Protein AF-A0A2N1MIZ6-F1 (afdb_monomer_lite)

Foldseek 3Di:
DPPDDAQEDWAQDPVDNDIPVVVVVSQVVCVVVNYHYDYPVVVDDPVVVVVVVVD

Organism: NCBI:txid588596

Radius of gyration: 14.93 Å; chains: 1; bounding box: 41×23×40 Å

Structure (mmCIF, N/CA/C/O backbone):
data_AF-A0A2N1MIZ6-F1
#
_entry.id   AF-A0A2N1MIZ6-F1
#
loop_
_atom_site.group_PDB
_atom_site.id
_atom_site.type_symbol
_atom_site.label_atom_id
_atom_site.label_alt_id
_atom_site.label_comp_id
_atom_site.label_asym_id
_atom_site.label_entity_id
_atom_site.label_seq_id
_atom_site.pdbx_PDB_ins_code
_atom_site.Cartn_x
_atom_site.Cartn_y
_atom_site.Cartn_z
_atom_site.occupancy
_atom_site.B_iso_or_equiv
_atom_site.auth_seq_id
_atom_site.auth_comp_id
_atom_site.auth_asym_id
_atom_site.auth_atom_id
_atom_site.pdbx_PDB_model_num
ATOM 1 N N . MET A 1 1 ? -28.337 4.272 -6.065 1.00 50.84 1 MET A N 1
ATOM 2 C CA . MET A 1 1 ? -27.250 4.320 -7.074 1.00 50.84 1 MET A CA 1
ATOM 3 C C . MET A 1 1 ? -26.025 3.612 -6.509 1.00 50.84 1 MET A C 1
ATOM 5 O O . MET A 1 1 ?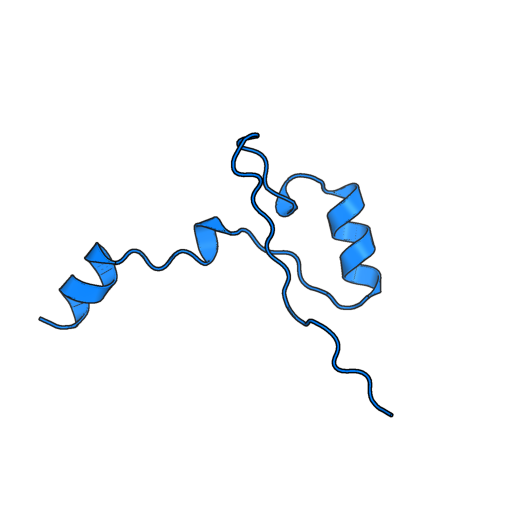 -25.558 4.019 -5.451 1.00 50.84 1 MET A O 1
A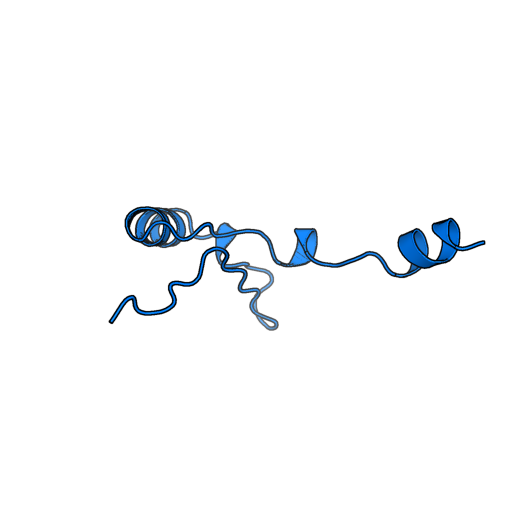TOM 9 N N . LYS A 1 2 ? -25.520 2.542 -7.143 1.00 61.03 2 LYS A N 1
ATOM 10 C CA . LYS A 1 2 ? -24.261 1.907 -6.711 1.00 61.03 2 LYS A CA 1
ATOM 11 C C . LYS A 1 2 ? -23.124 2.906 -6.954 1.00 61.03 2 LYS A C 1
ATOM 13 O O . LYS A 1 2 ? -22.672 3.052 -8.085 1.00 61.03 2 LYS A O 1
ATOM 18 N N . LYS A 1 3 ? -22.716 3.654 -5.922 1.00 74.75 3 LYS A N 1
ATOM 19 C CA . LYS A 1 3 ? -21.564 4.562 -6.008 1.00 74.75 3 LYS A CA 1
ATOM 20 C 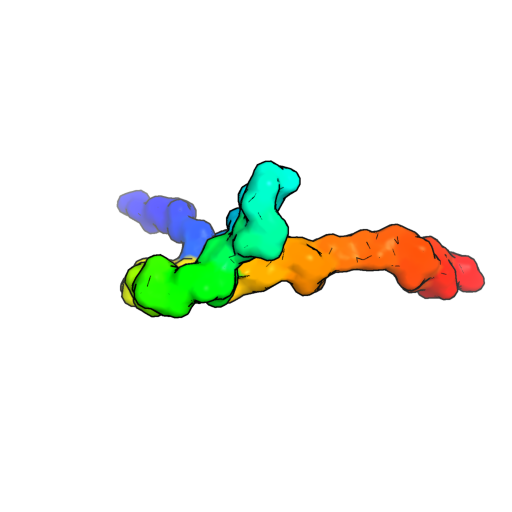C . LYS A 1 3 ? -20.353 3.730 -6.439 1.00 74.75 3 LYS A C 1
ATOM 22 O O . LYS A 1 3 ? -20.081 2.701 -5.819 1.00 74.75 3 LYS A O 1
ATOM 27 N N . LYS A 1 4 ? -19.652 4.143 -7.503 1.00 74.00 4 LYS A N 1
ATOM 28 C CA . LYS A 1 4 ? -18.360 3.542 -7.866 1.00 74.00 4 LYS A CA 1
ATOM 29 C C . LYS A 1 4 ? -17.454 3.648 -6.637 1.00 74.00 4 LYS A C 1
ATOM 31 O O . LYS A 1 4 ? -17.155 4.751 -6.191 1.00 74.00 4 LYS A O 1
ATOM 36 N N . ARG A 1 5 ? -17.077 2.504 -6.066 1.00 79.25 5 ARG A N 1
ATOM 37 C CA . ARG A 1 5 ? -16.096 2.417 -4.982 1.00 79.25 5 ARG A CA 1
ATOM 38 C C . ARG A 1 5 ? -14.738 2.092 -5.583 1.00 79.25 5 ARG A C 1
ATOM 40 O O . ARG A 1 5 ? -14.637 1.261 -6.483 1.00 79.25 5 ARG A O 1
ATOM 47 N N . VAL A 1 6 ? -13.711 2.762 -5.080 1.00 88.06 6 VAL A N 1
ATOM 48 C CA . VAL A 1 6 ? -12.320 2.450 -5.403 1.00 88.06 6 VAL A CA 1
ATOM 49 C C . VAL A 1 6 ? -12.005 1.056 -4.860 1.00 88.06 6 VAL A C 1
ATOM 51 O O . VAL A 1 6 ? -12.381 0.739 -3.737 1.00 88.06 6 VAL A O 1
ATOM 54 N N . LYS A 1 7 ? -11.349 0.213 -5.662 1.00 91.56 7 LYS A N 1
ATOM 55 C CA . LYS A 1 7 ? -10.936 -1.139 -5.247 1.00 91.56 7 LYS A CA 1
ATOM 56 C C . LYS A 1 7 ? -9.490 -1.175 -4.741 1.00 91.56 7 LYS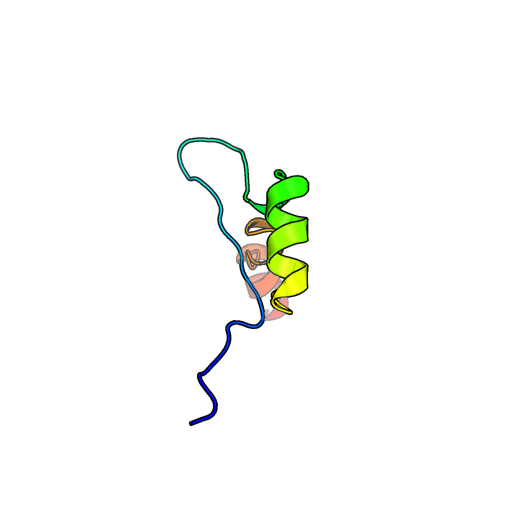 A C 1
ATOM 58 O O . LYS A 1 7 ? -9.187 -1.924 -3.818 1.00 91.56 7 LYS A O 1
ATOM 63 N N . TYR A 1 8 ? -8.623 -0.346 -5.324 1.00 94.06 8 TYR A N 1
ATOM 64 C CA . TYR A 1 8 ? -7.193 -0.287 -5.022 1.00 94.06 8 TYR A CA 1
ATOM 65 C C . TYR A 1 8 ? -6.747 1.159 -4.823 1.00 94.06 8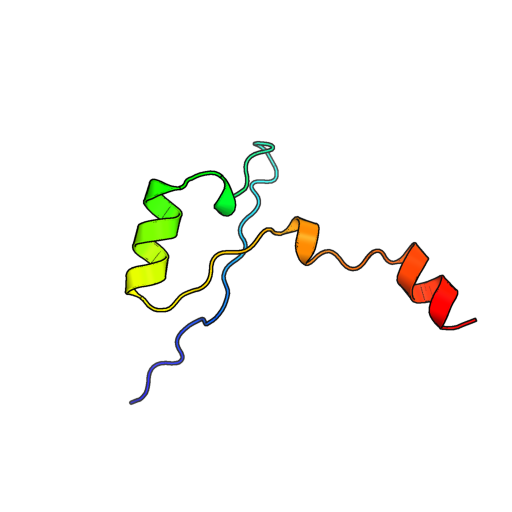 TYR A C 1
ATOM 67 O O . TYR A 1 8 ? -7.164 2.034 -5.582 1.00 94.06 8 TYR A O 1
ATOM 75 N N . LEU A 1 9 ? -5.897 1.398 -3.828 1.00 93.25 9 LEU A N 1
ATOM 76 C CA . LEU A 1 9 ? -5.348 2.712 -3.507 1.00 93.25 9 LEU A CA 1
ATOM 77 C C . LEU A 1 9 ? -3.828 2.613 -3.344 1.00 93.25 9 LEU A C 1
ATOM 79 O O . LEU A 1 9 ? -3.340 1.769 -2.599 1.00 93.25 9 LEU A O 1
ATOM 83 N N . ALA A 1 10 ? -3.084 3.485 -4.017 1.00 93.38 10 ALA A N 1
ATOM 84 C CA . ALA A 1 10 ? -1.642 3.621 -3.846 1.00 93.38 10 ALA A CA 1
ATOM 85 C C . ALA A 1 10 ? -1.307 5.108 -3.761 1.00 93.38 10 ALA A C 1
ATOM 87 O O . ALA A 1 10 ? -1.660 5.875 -4.655 1.00 93.38 10 ALA A O 1
ATOM 88 N N . ILE A 1 11 ? -0.659 5.515 -2.672 1.00 91.19 11 ILE A N 1
ATOM 89 C CA . ILE A 1 11 ? -0.241 6.900 -2.453 1.00 91.19 11 ILE A CA 1
ATOM 90 C C . ILE A 1 11 ? 1.214 6.878 -2.006 1.00 91.19 11 ILE A C 1
ATOM 92 O O . ILE A 1 11 ? 1.550 6.298 -0.971 1.00 91.19 11 ILE A O 1
ATOM 96 N N . LYS A 1 12 ? 2.061 7.538 -2.791 1.00 89.56 12 LYS A N 1
ATOM 97 C CA . LYS A 1 12 ? 3.464 7.787 -2.485 1.00 89.56 12 LYS A CA 1
ATOM 98 C C . LYS A 1 12 ? 3.658 9.284 -2.360 1.00 89.56 12 LYS A C 1
ATOM 100 O O . LYS A 1 12 ? 3.329 10.028 -3.281 1.00 89.56 12 LYS A O 1
ATOM 105 N N . ASN A 1 13 ? 4.160 9.722 -1.214 1.00 83.94 13 ASN A N 1
ATOM 106 C CA . ASN A 1 13 ? 4.550 11.110 -1.058 1.00 83.94 13 ASN A CA 1
ATOM 107 C C . ASN A 1 13 ? 5.865 11.320 -1.830 1.00 83.94 13 ASN A C 1
ATOM 109 O O . ASN A 1 13 ? 6.803 10.541 -1.689 1.00 83.94 13 ASN A O 1
ATOM 113 N N . SER A 1 14 ? 5.933 12.338 -2.688 1.00 76.69 14 SER A N 1
ATOM 114 C CA . SER A 1 14 ? 7.158 12.663 -3.432 1.00 76.69 14 SER A CA 1
ATOM 115 C C . SER A 1 14 ? 8.259 13.218 -2.529 1.00 76.69 14 SER A C 1
ATOM 117 O O . SER A 1 14 ? 9.436 13.119 -2.856 1.00 76.69 14 SER A O 1
ATOM 119 N N . THR A 1 15 ? 7.872 13.817 -1.405 1.00 77.38 15 THR A N 1
ATOM 120 C CA . THR A 1 15 ? 8.747 14.598 -0.524 1.00 77.38 15 THR A CA 1
ATOM 121 C C . THR A 1 15 ? 9.208 13.794 0.689 1.00 77.38 15 THR A C 1
ATOM 123 O O . THR A 1 15 ? 10.292 14.014 1.217 1.00 77.38 15 THR A O 1
ATOM 126 N N . LEU A 1 16 ? 8.393 12.835 1.127 1.00 66.94 16 LEU A N 1
ATOM 127 C CA . LEU A 1 16 ? 8.727 11.881 2.176 1.00 66.94 16 LEU A CA 1
ATOM 128 C C . LEU A 1 16 ? 8.816 10.514 1.511 1.00 66.94 16 LEU A C 1
ATOM 130 O O . LEU A 1 16 ? 7.836 10.077 0.926 1.00 66.94 16 LEU A O 1
ATOM 134 N N . VAL A 1 17 ? 9.930 9.793 1.655 1.00 74.44 17 VAL A N 1
ATOM 135 C CA . VAL A 1 17 ? 10.136 8.423 1.116 1.00 74.44 17 VAL A CA 1
ATOM 136 C C . VAL A 1 17 ? 9.136 7.392 1.705 1.00 74.44 17 VAL A C 1
ATOM 138 O O . VAL A 1 17 ? 9.255 6.188 1.511 1.00 74.44 17 VAL A O 1
ATOM 141 N N . LYS A 1 18 ? 8.119 7.854 2.441 1.00 86.31 18 LYS A N 1
ATOM 142 C CA . LYS A 1 18 ? 7.028 7.071 3.001 1.00 86.31 18 LYS A CA 1
ATOM 143 C C . LYS A 1 18 ? 5.859 6.964 2.027 1.00 86.31 18 LYS A C 1
ATOM 145 O O . LYS A 1 18 ? 5.310 7.952 1.540 1.00 86.31 18 LYS A O 1
ATOM 150 N N . GLU A 1 19 ? 5.416 5.732 1.845 1.00 91.75 19 GLU A N 1
ATOM 151 C CA . GLU A 1 19 ? 4.168 5.401 1.170 1.00 91.75 19 GLU A CA 1
ATOM 152 C C . GLU A 1 19 ? 3.042 5.184 2.183 1.00 91.75 19 GLU A C 1
ATOM 154 O O . GLU A 1 19 ? 3.294 4.810 3.331 1.00 91.75 19 GLU A O 1
ATOM 159 N N . LEU A 1 20 ? 1.789 5.344 1.752 1.00 92.38 20 LEU A N 1
ATOM 160 C CA . LEU A 1 20 ? 0.614 5.077 2.588 1.00 92.38 20 LEU A CA 1
ATOM 161 C C . LEU A 1 20 ? 0.624 3.656 3.163 1.00 92.38 20 LEU A C 1
ATOM 163 O O . LEU A 1 20 ? 0.226 3.461 4.305 1.00 92.38 20 LEU A O 1
ATOM 167 N N . ILE A 1 21 ? 1.143 2.678 2.412 1.00 93.44 21 ILE A N 1
ATOM 168 C CA . ILE A 1 21 ? 1.244 1.286 2.870 1.00 93.44 21 ILE A CA 1
ATOM 169 C C . ILE A 1 21 ? 2.107 1.125 4.138 1.00 93.44 21 ILE A C 1
ATOM 171 O O . ILE A 1 21 ? 1.949 0.149 4.866 1.00 93.44 21 ILE A O 1
ATOM 175 N N . SER A 1 22 ? 2.986 2.090 4.438 1.00 92.56 22 SER A N 1
ATOM 176 C CA . SER A 1 22 ? 3.813 2.087 5.652 1.00 92.56 22 SER A CA 1
ATOM 177 C C . SER A 1 22 ? 3.069 2.533 6.922 1.00 92.56 22 SER A C 1
ATOM 179 O O . SER A 1 22 ? 3.594 2.354 8.021 1.00 92.56 22 SER A O 1
ATOM 181 N N . LEU A 1 23 ? 1.867 3.110 6.794 1.00 93.06 23 LEU A N 1
ATOM 182 C CA . LEU A 1 23 ? 1.027 3.579 7.904 1.00 93.06 23 LEU A CA 1
ATOM 183 C C . LEU A 1 23 ? -0.034 2.521 8.227 1.00 93.06 23 LEU A C 1
ATOM 185 O O . LEU A 1 23 ? -1.136 2.537 7.683 1.00 93.06 23 LEU A O 1
ATOM 189 N N . LYS A 1 24 ? 0.334 1.537 9.051 1.00 93.69 24 LYS A N 1
ATOM 190 C CA . LYS A 1 24 ? -0.448 0.304 9.244 1.00 93.69 24 LYS A CA 1
ATOM 191 C C . LYS A 1 24 ? -1.854 0.552 9.803 1.00 93.69 24 LYS A C 1
ATOM 193 O O . LYS A 1 24 ? -2.809 -0.042 9.318 1.00 93.69 24 LYS A O 1
ATOM 198 N N . ASP A 1 25 ? -1.960 1.455 10.765 1.00 96.50 25 ASP A N 1
ATOM 199 C CA . ASP A 1 25 ? -3.204 1.940 11.364 1.00 96.50 25 ASP A CA 1
ATOM 200 C C . ASP A 1 25 ? -4.155 2.532 10.314 1.00 96.50 25 ASP A C 1
ATOM 202 O 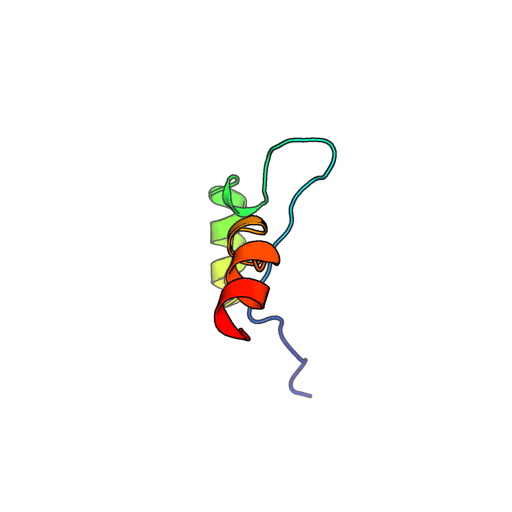O . ASP A 1 25 ? -5.309 2.120 10.206 1.00 96.50 25 ASP A O 1
ATOM 206 N N . VAL A 1 26 ? -3.639 3.420 9.464 1.00 94.25 26 VAL A N 1
ATOM 207 C CA . VAL A 1 26 ? -4.411 4.046 8.383 1.00 94.25 26 VAL A CA 1
ATOM 208 C C . VAL A 1 26 ? -4.806 3.016 7.317 1.00 94.25 26 VAL A C 1
ATOM 210 O O . VAL A 1 26 ? -5.929 3.016 6.814 1.00 94.25 26 VAL A O 1
ATOM 213 N N . VAL A 1 27 ? -3.899 2.101 6.966 1.00 95.12 27 VAL A N 1
ATOM 214 C CA . VAL A 1 27 ? -4.168 1.008 6.015 1.00 95.12 27 VAL A CA 1
ATOM 215 C C . VAL A 1 27 ? -5.292 0.100 6.512 1.00 95.12 27 VAL A C 1
ATOM 217 O O . VAL A 1 27 ? -6.127 -0.328 5.711 1.00 95.12 27 VAL A O 1
ATOM 220 N N . ASP A 1 28 ? -5.322 -0.202 7.807 1.00 96.19 28 ASP A N 1
ATOM 221 C CA . ASP A 1 28 ? -6.354 -1.045 8.405 1.00 96.19 28 ASP A CA 1
ATOM 222 C C . ASP A 1 28 ? -7.734 -0.371 8.368 1.00 96.19 28 ASP A C 1
ATOM 224 O O . ASP A 1 28 ? -8.727 -1.046 8.089 1.00 96.19 28 ASP A O 1
ATOM 228 N N . GLU A 1 29 ? -7.806 0.957 8.496 1.00 96.25 29 GLU A N 1
ATOM 229 C CA . GLU A 1 29 ? -9.049 1.712 8.299 1.00 96.25 29 GLU A CA 1
ATOM 230 C C . GLU A 1 29 ? -9.595 1.553 6.866 1.00 96.25 29 GLU A C 1
ATOM 232 O O . GLU A 1 29 ? -10.778 1.268 6.665 1.00 96.25 29 GLU A O 1
ATOM 237 N N . PHE A 1 30 ? -8.735 1.633 5.845 1.00 94.38 30 PHE A N 1
ATOM 238 C CA . PHE A 1 30 ? -9.147 1.442 4.447 1.00 94.38 30 PHE A CA 1
ATOM 239 C C . PHE A 1 30 ? -9.693 0.035 4.157 1.00 94.38 30 PHE A C 1
ATOM 241 O O . PHE A 1 30 ? -10.598 -0.116 3.324 1.00 94.38 30 PHE A O 1
ATOM 248 N N . LYS A 1 31 ? -9.210 -0.996 4.865 1.00 93.75 31 LYS A N 1
ATOM 249 C CA . LYS A 1 31 ? -9.724 -2.369 4.716 1.00 93.75 31 LYS A CA 1
ATOM 250 C C . LYS A 1 31 ? -11.193 -2.480 5.119 1.00 93.75 31 LYS A C 1
ATOM 252 O O . LYS A 1 31 ? -11.926 -3.223 4.467 1.00 93.75 31 LYS A O 1
ATOM 257 N N . LEU A 1 32 ? -11.651 -1.703 6.106 1.00 95.12 32 LEU A N 1
ATOM 258 C CA . LEU A 1 32 ? -13.063 -1.665 6.527 1.00 95.12 32 LEU A CA 1
ATOM 259 C C . LEU A 1 32 ? -13.991 -1.199 5.396 1.00 95.12 32 LEU A C 1
ATOM 261 O O . LEU A 1 32 ? -15.149 -1.606 5.309 1.00 95.12 32 LEU A O 1
ATOM 265 N N . TYR A 1 33 ? -13.466 -0.389 4.476 1.00 92.62 33 TYR A N 1
ATOM 266 C CA . TYR A 1 33 ? -14.186 0.085 3.295 1.00 92.62 33 TYR A CA 1
ATOM 267 C C . TYR A 1 33 ? -14.034 -0.829 2.073 1.00 92.62 33 TYR A C 1
ATOM 269 O O . TYR A 1 33 ? -14.514 -0.485 0.987 1.00 92.62 33 TYR A O 1
ATOM 277 N N . ASN A 1 34 ? -13.415 -2.001 2.246 1.00 93.19 34 ASN A N 1
ATOM 278 C CA . ASN A 1 34 ? -13.080 -2.947 1.185 1.00 93.19 34 ASN A CA 1
ATOM 279 C C . ASN A 1 34 ? -12.133 -2.346 0.125 1.00 93.19 34 ASN A C 1
ATOM 281 O O . ASN A 1 34 ? -12.207 -2.690 -1.057 1.00 93.19 34 ASN A O 1
ATOM 285 N N . ILE A 1 35 ? -11.265 -1.420 0.550 1.00 94.50 35 ILE A N 1
ATOM 286 C CA . ILE A 1 35 ? -10.235 -0.788 -0.278 1.00 94.50 35 ILE A CA 1
ATOM 287 C C . ILE A 1 35 ? -8.902 -1.465 0.031 1.00 94.50 35 ILE A C 1
ATOM 289 O O . ILE A 1 35 ? -8.451 -1.488 1.177 1.00 94.50 35 ILE A O 1
ATOM 293 N N . LYS A 1 36 ? -8.237 -1.999 -0.996 1.00 94.94 36 LYS A N 1
ATOM 294 C CA . LYS A 1 36 ? -6.891 -2.555 -0.847 1.00 94.94 36 LYS A CA 1
ATOM 295 C C . LYS A 1 36 ? -5.849 -1.459 -1.053 1.00 94.94 36 LYS A C 1
ATOM 297 O O . LYS A 1 36 ? -5.681 -0.974 -2.170 1.00 94.94 36 LYS A O 1
ATOM 302 N N . VAL A 1 37 ? -5.128 -1.101 0.007 1.00 94.62 37 VAL A N 1
ATOM 303 C CA . VAL A 1 37 ? -3.933 -0.258 -0.115 1.00 94.62 37 VAL A CA 1
ATOM 304 C C . VAL A 1 37 ? -2.761 -1.109 -0.605 1.00 94.62 37 VAL A C 1
ATOM 306 O O . VAL A 1 37 ? -2.556 -2.223 -0.120 1.00 94.62 37 VAL A O 1
ATOM 309 N N . GLN A 1 38 ? -2.010 -0.606 -1.578 1.00 94.38 38 GLN A N 1
ATOM 310 C CA . GLN A 1 38 ? -0.840 -1.271 -2.152 1.00 94.38 38 GLN A CA 1
ATOM 311 C C . GLN A 1 38 ? 0.314 -0.287 -2.361 1.00 94.38 38 GLN A C 1
ATOM 313 O O . GLN A 1 38 ? 0.097 0.927 -2.378 1.00 94.38 38 GLN A O 1
ATOM 318 N N . SER A 1 39 ? 1.532 -0.815 -2.508 1.00 91.56 39 SER A N 1
ATOM 319 C CA . SER A 1 39 ? 2.702 0.014 -2.785 1.00 91.56 39 SER A CA 1
ATOM 320 C C . SER A 1 39 ? 2.592 0.650 -4.168 1.00 91.56 39 SER A C 1
ATOM 322 O O . SER A 1 39 ? 2.103 0.037 -5.124 1.00 91.56 39 SER A O 1
ATOM 324 N N . TYR A 1 40 ? 3.030 1.902 -4.266 1.00 89.69 40 TYR A N 1
ATOM 325 C CA . TYR A 1 40 ? 3.137 2.579 -5.552 1.00 89.69 40 TYR A CA 1
ATOM 326 C C . TYR A 1 40 ? 4.294 2.006 -6.372 1.00 89.69 40 TYR A C 1
ATOM 328 O O . TYR A 1 40 ? 4.154 1.809 -7.578 1.00 89.69 40 TYR A O 1
ATOM 336 N N . ASP A 1 41 ? 5.424 1.716 -5.731 1.00 85.56 41 ASP A N 1
ATOM 337 C CA . ASP A 1 41 ? 6.585 1.163 -6.425 1.00 85.56 41 ASP A CA 1
ATOM 338 C C . ASP A 1 41 ? 6.307 -0.235 -7.001 1.00 85.56 41 ASP A C 1
ATOM 340 O O . ASP A 1 41 ? 6.758 -0.521 -8.110 1.00 85.56 41 ASP A O 1
ATOM 344 N N . ASP A 1 42 ? 5.465 -1.046 -6.350 1.00 86.25 42 ASP A N 1
ATOM 345 C CA . ASP A 1 42 ? 4.995 -2.331 -6.901 1.00 86.25 42 ASP A CA 1
ATOM 346 C C . ASP A 1 42 ? 4.140 -2.167 -8.174 1.00 86.25 42 ASP A C 1
ATOM 348 O O . ASP A 1 42 ? 4.069 -3.070 -9.009 1.00 86.25 42 ASP A O 1
ATOM 352 N N . LEU A 1 43 ? 3.473 -1.019 -8.341 1.00 85.06 43 LEU A N 1
ATOM 353 C CA . LEU A 1 43 ? 2.705 -0.692 -9.549 1.00 85.06 43 LEU A CA 1
ATOM 354 C C . LEU A 1 43 ? 3.577 -0.155 -10.681 1.00 85.06 43 LEU A C 1
ATOM 356 O O . LEU A 1 43 ? 3.127 -0.088 -11.830 1.00 85.06 43 LEU A O 1
ATOM 360 N N . LYS A 1 44 ? 4.802 0.272 -10.375 1.00 81.88 44 LYS A N 1
ATOM 361 C CA . LYS A 1 44 ? 5.682 0.890 -11.353 1.00 81.88 44 LYS A CA 1
ATOM 362 C C . LYS A 1 44 ? 6.170 -0.176 -12.326 1.00 81.88 44 LYS A C 1
ATOM 364 O O . LYS A 1 44 ? 7.064 -0.966 -12.028 1.00 81.88 44 LYS A O 1
ATOM 369 N N . ILE A 1 45 ? 5.615 -0.163 -13.536 1.00 82.00 45 ILE A N 1
ATOM 370 C CA . ILE A 1 45 ? 6.124 -0.994 -14.626 1.00 82.00 45 ILE A CA 1
ATOM 371 C C . ILE A 1 45 ? 7.570 -0.577 -14.891 1.00 82.00 45 ILE A C 1
ATOM 373 O O . ILE A 1 45 ? 7.858 0.565 -15.261 1.00 82.00 45 ILE A O 1
ATOM 377 N N . ASN A 1 46 ? 8.496 -1.515 -14.703 1.00 80.25 46 ASN A N 1
ATOM 378 C CA . ASN A 1 46 ? 9.876 -1.306 -15.098 1.00 80.25 46 ASN A CA 1
ATOM 379 C C . ASN A 1 46 ? 9.946 -1.295 -16.630 1.00 80.25 46 ASN A C 1
ATOM 381 O O . ASN A 1 46 ? 9.960 -2.347 -17.270 1.00 80.25 46 ASN A O 1
ATOM 385 N N . LEU A 1 47 ? 9.993 -0.088 -17.202 1.00 78.12 47 LEU A N 1
ATOM 386 C CA . LEU A 1 47 ? 9.997 0.146 -18.645 1.00 78.12 47 LEU A CA 1
ATOM 387 C C . LEU A 1 47 ? 11.102 -0.643 -19.362 1.00 78.12 47 LEU A C 1
ATOM 389 O O . LEU A 1 47 ? 10.857 -1.203 -20.424 1.00 78.12 47 LEU A O 1
ATOM 393 N N . ARG A 1 48 ? 12.295 -0.763 -18.762 1.00 75.81 48 ARG A N 1
ATOM 394 C CA . ARG A 1 48 ? 13.403 -1.530 -19.358 1.00 75.81 48 ARG A CA 1
ATOM 395 C C . ARG A 1 48 ? 13.077 -3.018 -19.456 1.00 75.81 48 ARG A C 1
ATOM 397 O O . ARG A 1 48 ? 13.358 -3.633 -20.477 1.00 75.81 48 ARG A O 1
ATOM 404 N N . ASN A 1 49 ? 12.479 -3.589 -18.411 1.00 79.06 49 ASN A N 1
ATOM 405 C CA . ASN A 1 49 ? 12.076 -4.997 -18.414 1.00 79.06 49 ASN A CA 1
ATOM 406 C C . ASN A 1 49 ? 10.900 -5.254 -19.362 1.00 79.06 49 ASN A C 1
ATOM 408 O O . ASN A 1 49 ? 10.783 -6.352 -19.892 1.00 79.06 49 ASN A O 1
ATOM 412 N N . TYR A 1 50 ? 10.029 -4.262 -19.551 1.00 79.06 50 TYR A N 1
ATOM 413 C CA . TYR A 1 50 ? 8.908 -4.353 -20.480 1.00 79.06 50 TYR A CA 1
ATOM 414 C C . TYR A 1 50 ? 9.375 -4.315 -21.941 1.00 79.06 50 TYR A C 1
ATOM 416 O O . TYR A 1 50 ? 8.990 -5.185 -22.711 1.00 79.06 50 TYR A O 1
ATOM 424 N N . ILE A 1 51 ? 10.266 -3.381 -22.300 1.00 82.19 51 ILE A N 1
ATOM 425 C CA . ILE A 1 51 ? 10.822 -3.272 -23.662 1.00 82.19 51 ILE A CA 1
ATOM 426 C C . ILE A 1 51 ? 11.607 -4.536 -24.040 1.00 82.19 51 ILE A C 1
ATOM 428 O O . ILE A 1 51 ? 11.382 -5.087 -25.107 1.00 82.19 51 ILE A O 1
ATOM 432 N N . LYS A 1 52 ? 12.432 -5.074 -23.129 1.00 77.25 52 LYS A N 1
ATOM 433 C CA . LYS A 1 52 ? 13.168 -6.337 -23.345 1.00 77.25 52 LYS A CA 1
ATOM 434 C C . LYS A 1 52 ? 12.293 -7.574 -23.600 1.00 77.25 52 LYS A C 1
ATOM 436 O O . LYS A 1 52 ? 12.838 -8.611 -23.944 1.00 77.25 52 LYS A O 1
ATOM 441 N N . LYS A 1 53 ? 10.986 -7.519 -23.325 1.00 71.50 53 LYS A N 1
ATOM 442 C CA . LYS A 1 53 ? 10.044 -8.615 -23.614 1.00 71.50 53 LYS A CA 1
ATOM 443 C C . LYS A 1 53 ? 9.360 -8.472 -24.977 1.00 71.50 53 LYS A C 1
ATOM 445 O O . LYS A 1 53 ? 8.600 -9.363 -25.342 1.00 71.50 53 LYS A O 1
ATOM 450 N N . ILE A 1 54 ? 9.520 -7.323 -25.632 1.00 73.56 54 ILE A N 1
ATOM 451 C CA . ILE A 1 54 ? 8.903 -7.017 -26.926 1.00 73.56 54 ILE A CA 1
ATOM 452 C C . ILE A 1 54 ? 9.875 -7.315 -28.078 1.00 73.56 54 ILE A C 1
ATOM 454 O O . ILE A 1 54 ? 9.404 -7.674 -29.153 1.00 73.56 54 ILE A O 1
ATOM 458 N N . ASP A 1 55 ? 11.187 -7.195 -27.838 1.00 55.50 55 ASP A N 1
ATOM 459 C CA . ASP A 1 55 ? 12.242 -7.752 -28.703 1.00 55.50 55 ASP A CA 1
ATOM 460 C C . ASP A 1 55 ? 12.272 -9.290 -28.634 1.00 55.50 55 ASP A C 1
ATOM 462 O O . ASP A 1 55 ? 12.497 -9.921 -29.693 1.00 55.50 55 ASP A O 1
#

pLDDT: mean 85.16, std 10.59, range [50.84, 96.5]

Sequence (55 aa):
MKKKRVKYLAIKNSTLVKELISLKDVVDEFKLYNIKVQSYDDLKINLRNYIKKID

Secondary structure (DSSP, 8-state):
------SEE--B-SSSS-BGGG-HHHHHHHHHTT-EE--HHHH---HHHHHTTT-